Protein AF-A0A1B0AF20-F1 (afdb_monomer_lite)

Organism: Glossina pallidipes (NCBI:txid7398)

Radius of gyration: 20.75 Å; chains: 1; bounding box: 48×36×52 Å

Foldseek 3Di:
DDPDDQPPPPPDDWDADPQKTKDKDKDFPPPVVVVVVVVVVVWDFDDKDQQSTPDDPGRIITIIMDIDGNDDDPPDDDDPPDDDDDDDDD

Structure (mmCIF, N/CA/C/O backbone):
data_AF-A0A1B0AF20-F1
#
_entry.id   AF-A0A1B0AF20-F1
#
loop_
_atom_site.group_PDB
_atom_site.id
_atom_site.type_symbol
_atom_site.label_atom_id
_atom_site.label_alt_id
_atom_site.label_comp_id
_atom_site.label_asym_id
_atom_site.label_entity_id
_atom_site.label_seq_id
_atom_site.pdbx_PDB_ins_code
_atom_site.Cartn_x
_atom_site.Cartn_y
_atom_site.Cartn_z
_atom_site.occupancy
_atom_site.B_iso_or_equiv
_atom_site.auth_seq_id
_atom_site.auth_comp_id
_atom_site.auth_asym_id
_atom_site.auth_atom_id
_atom_site.pdbx_PDB_model_num
ATOM 1 N N . MET A 1 1 ? 11.673 15.667 -21.063 1.00 35.12 1 MET A N 1
ATOM 2 C CA . MET A 1 1 ? 11.117 15.955 -19.725 1.00 35.12 1 MET A CA 1
ATOM 3 C C . MET A 1 1 ? 9.606 15.894 -19.863 1.00 35.12 1 MET A C 1
ATOM 5 O O . MET A 1 1 ? 9.023 16.849 -20.347 1.00 35.12 1 MET A O 1
ATOM 9 N N . CYS A 1 2 ? 8.991 14.740 -19.600 1.00 32.78 2 CYS A N 1
ATOM 10 C CA . CYS A 1 2 ? 7.545 14.581 -19.770 1.00 32.78 2 CYS A CA 1
ATOM 11 C C . CYS A 1 2 ? 6.837 15.131 -18.532 1.00 32.78 2 CYS A C 1
ATOM 13 O O . CYS A 1 2 ? 6.814 14.493 -17.484 1.00 32.78 2 CYS A O 1
ATOM 15 N N . THR A 1 3 ? 6.314 16.343 -18.658 1.00 46.25 3 THR A N 1
ATOM 16 C CA . THR A 1 3 ? 5.486 17.025 -17.666 1.00 46.25 3 THR A CA 1
ATOM 17 C C . THR A 1 3 ? 4.041 17.008 -18.129 1.00 46.25 3 THR A C 1
ATOM 19 O O . THR A 1 3 ? 3.549 18.047 -18.534 1.00 46.25 3 THR A O 1
ATOM 22 N N .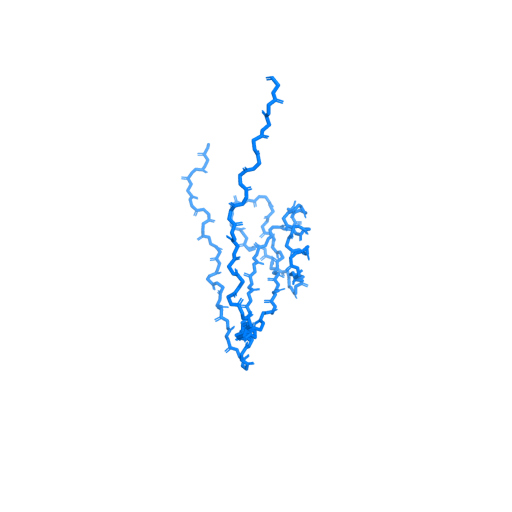 GLU A 1 4 ? 3.357 15.864 -18.076 1.00 45.56 4 GLU A N 1
ATOM 23 C CA . GLU A 1 4 ? 1.890 15.842 -18.136 1.00 45.56 4 GLU A CA 1
ATOM 24 C C . GLU A 1 4 ? 1.346 14.766 -17.185 1.00 45.56 4 GLU A C 1
ATOM 26 O O . GLU A 1 4 ? 1.524 13.566 -17.377 1.00 45.56 4 GLU A O 1
ATOM 31 N N . ASN A 1 5 ? 0.763 15.265 -16.092 1.00 47.31 5 ASN A N 1
ATOM 32 C CA . ASN A 1 5 ? -0.133 14.639 -15.119 1.00 47.31 5 ASN A CA 1
ATOM 33 C C . ASN A 1 5 ? -0.499 13.161 -15.363 1.00 47.31 5 ASN A C 1
ATOM 35 O O . ASN A 1 5 ? -1.586 12.844 -15.845 1.00 47.31 5 ASN A O 1
ATOM 39 N N . CYS A 1 6 ? 0.347 12.237 -14.899 1.00 42.22 6 CYS A N 1
ATOM 40 C CA . CYS A 1 6 ? -0.039 10.840 -14.671 1.00 42.22 6 CYS A CA 1
ATOM 41 C C . CYS A 1 6 ? -0.900 10.724 -13.400 1.00 42.22 6 CYS A C 1
ATOM 43 O O . CYS A 1 6 ? -0.552 10.036 -12.443 1.00 42.22 6 CYS A O 1
ATOM 45 N N . THR A 1 7 ? -2.035 11.421 -13.371 1.00 47.16 7 THR A N 1
ATOM 46 C CA . THR A 1 7 ? -3.081 11.236 -12.362 1.00 47.16 7 THR A CA 1
ATOM 47 C C . THR A 1 7 ? -4.164 10.358 -12.971 1.00 47.16 7 THR A C 1
ATOM 49 O O . THR A 1 7 ? -5.253 10.806 -13.298 1.00 47.16 7 THR A O 1
ATOM 52 N N . SER A 1 8 ? -3.855 9.077 -13.150 1.00 45.41 8 SER A N 1
ATOM 53 C CA . SER A 1 8 ? -4.888 8.045 -13.250 1.00 45.41 8 SER A CA 1
ATOM 54 C C . SER A 1 8 ? -4.774 7.113 -12.051 1.00 45.41 8 SER A C 1
ATOM 56 O O . SER A 1 8 ? -4.714 5.898 -12.202 1.00 45.41 8 SER A O 1
ATOM 58 N N . ALA A 1 9 ? -4.674 7.686 -10.848 1.00 51.22 9 ALA A N 1
ATOM 59 C CA . ALA A 1 9 ? -5.043 6.945 -9.658 1.00 51.22 9 ALA A CA 1
ATOM 60 C C . ALA A 1 9 ? -6.569 6.924 -9.649 1.00 51.22 9 ALA A C 1
ATOM 62 O O . ALA A 1 9 ? -7.205 7.967 -9.521 1.00 51.22 9 ALA A O 1
ATOM 63 N N . ILE A 1 10 ? -7.128 5.748 -9.892 1.00 56.72 10 ILE A N 1
ATOM 64 C CA . ILE A 1 10 ? -8.560 5.479 -9.830 1.00 56.72 10 ILE A CA 1
ATOM 65 C C . ILE A 1 10 ? -9.038 6.007 -8.471 1.00 56.72 10 ILE A C 1
ATOM 67 O O . ILE A 1 10 ? -8.429 5.668 -7.449 1.00 56.72 10 ILE A O 1
ATOM 71 N N . GLU A 1 11 ? -10.037 6.897 -8.457 1.00 58.44 11 GLU A N 1
ATOM 72 C CA . GLU A 1 11 ? -10.590 7.446 -7.215 1.00 58.44 11 GLU A CA 1
ATOM 73 C C . GLU A 1 11 ? -10.904 6.276 -6.292 1.00 58.44 11 GLU A C 1
ATOM 75 O O . GLU A 1 11 ? -11.726 5.424 -6.621 1.00 58.44 11 GLU A O 1
ATOM 80 N N . THR A 1 12 ? -10.162 6.158 -5.192 1.00 60.97 12 THR A N 1
ATOM 81 C CA . THR A 1 12 ? -10.290 4.997 -4.320 1.00 60.97 12 THR A CA 1
ATOM 82 C C . THR A 1 12 ? -11.402 5.316 -3.331 1.00 60.97 12 THR A C 1
ATOM 84 O O . THR A 1 12 ? -11.219 6.209 -2.500 1.00 60.97 12 THR A O 1
ATOM 87 N N . PRO A 1 13 ? -12.578 4.672 -3.433 1.00 65.25 13 PRO A N 1
ATOM 88 C CA . PRO A 1 13 ? -13.689 4.983 -2.552 1.00 65.25 13 PRO A CA 1
ATOM 89 C C . PRO A 1 13 ? -13.303 4.657 -1.106 1.00 65.25 13 PRO A C 1
ATOM 91 O O . PRO A 1 13 ? -12.790 3.581 -0.797 1.00 65.25 13 PRO A O 1
ATOM 94 N N . HIS A 1 14 ? -13.535 5.617 -0.215 1.00 64.44 14 HIS A N 1
AT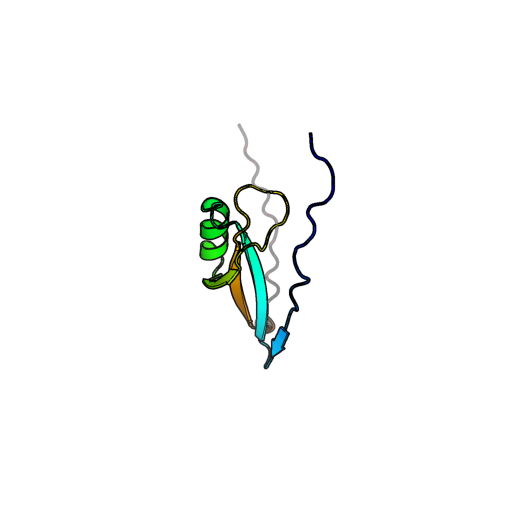OM 95 C CA . HIS A 1 14 ? -13.389 5.425 1.220 1.00 64.44 14 HIS A CA 1
ATOM 96 C C . HIS A 1 14 ? -14.708 4.902 1.780 1.00 64.44 14 HIS A C 1
ATOM 98 O O . HIS A 1 14 ? -15.713 5.611 1.771 1.00 64.44 14 HIS A O 1
ATOM 104 N N . TYR A 1 15 ? -14.701 3.669 2.281 1.00 69.69 15 TYR A N 1
ATOM 105 C CA . TYR A 1 15 ? -15.878 3.061 2.892 1.00 69.69 15 TYR A CA 1
ATOM 106 C C . TYR A 1 15 ? -15.844 3.229 4.412 1.00 69.69 15 TYR A C 1
ATOM 108 O O . TYR A 1 15 ? -14.791 3.094 5.044 1.00 69.69 15 TYR A O 1
ATOM 116 N N . ILE A 1 16 ? -17.011 3.506 4.995 1.00 74.19 16 ILE A N 1
ATOM 117 C CA . ILE A 1 16 ? -17.230 3.478 6.442 1.00 74.19 16 ILE A CA 1
ATOM 118 C C . ILE A 1 16 ? -18.320 2.444 6.723 1.00 74.19 16 ILE A C 1
ATOM 120 O O . ILE A 1 16 ? -19.446 2.598 6.253 1.00 74.19 16 ILE A O 1
ATOM 124 N N . VAL A 1 17 ? -17.994 1.397 7.482 1.00 75.25 17 VAL A N 1
ATOM 125 C CA . VAL A 1 17 ? -18.932 0.331 7.875 1.00 75.25 17 VAL A CA 1
ATOM 126 C C . VAL A 1 17 ? -18.736 0.041 9.357 1.00 75.25 17 VAL A C 1
ATOM 128 O O . VAL A 1 17 ? -17.611 -0.174 9.787 1.00 75.25 17 VAL A O 1
ATOM 131 N N . ASN A 1 18 ? -19.812 0.029 10.150 1.00 78.56 18 ASN A N 1
ATOM 132 C CA . ASN A 1 18 ? -19.768 -0.329 11.579 1.00 78.56 18 ASN A CA 1
ATOM 133 C C . ASN A 1 18 ? -18.675 0.413 12.383 1.00 78.56 18 ASN A C 1
ATOM 135 O O . ASN A 1 18 ? -17.940 -0.202 13.147 1.00 78.56 18 ASN A O 1
ATOM 139 N N . ASN A 1 19 ? -18.550 1.732 12.192 1.00 81.44 19 ASN A N 1
ATOM 140 C CA . ASN A 1 19 ? -17.517 2.580 12.813 1.00 81.44 19 ASN A CA 1
ATOM 141 C C . ASN A 1 19 ? -16.063 2.278 12.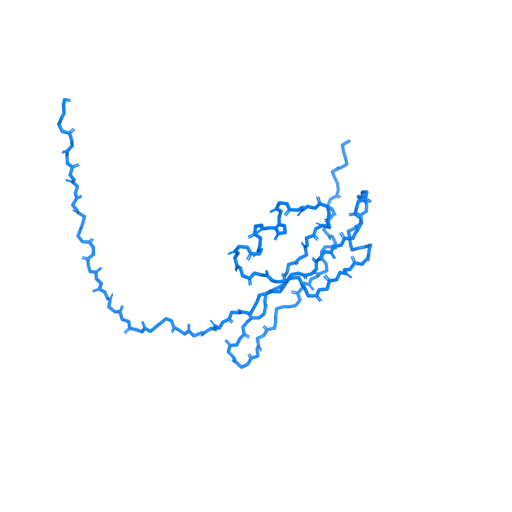386 1.00 81.44 19 ASN A C 1
ATOM 143 O O . ASN A 1 19 ? -15.124 2.850 12.936 1.00 81.44 19 ASN A O 1
ATOM 147 N N . LEU A 1 20 ? -15.854 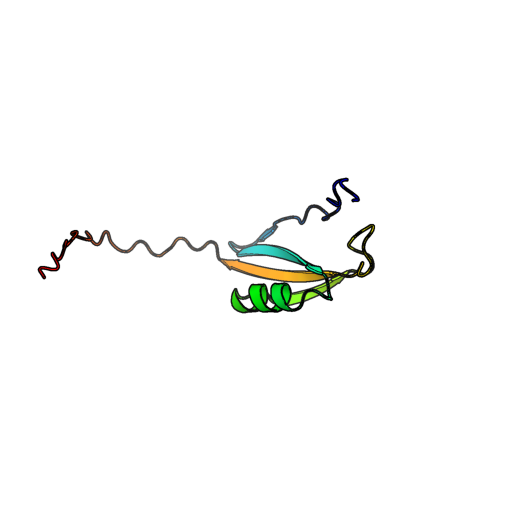1.431 11.379 1.00 82.94 20 LEU A N 1
ATOM 148 C CA . LEU A 1 20 ? -14.559 1.189 10.750 1.00 82.94 20 LEU A CA 1
ATOM 149 C C . LEU A 1 20 ? -14.445 2.029 9.478 1.00 82.94 20 LEU A C 1
ATOM 151 O O . LEU A 1 20 ? -15.347 2.021 8.645 1.00 82.94 20 LEU A O 1
ATOM 155 N N . CYS A 1 21 ? -13.337 2.747 9.320 1.00 84.19 21 CYS A N 1
ATOM 156 C CA . CYS A 1 21 ? -12.955 3.439 8.096 1.00 84.19 21 CYS A CA 1
ATOM 157 C C . CYS A 1 21 ? -11.864 2.632 7.387 1.00 84.19 21 CYS A C 1
ATOM 159 O O . CYS A 1 21 ? -10.808 2.350 7.959 1.00 84.19 21 CYS A O 1
ATOM 161 N N . TYR A 1 22 ? -12.115 2.294 6.126 1.00 86.75 22 TYR A N 1
ATOM 162 C CA . TYR A 1 22 ? -11.161 1.600 5.271 1.00 86.75 22 TYR A CA 1
ATOM 163 C C . TYR A 1 22 ? -10.356 2.615 4.460 1.00 86.75 22 TYR A C 1
ATOM 165 O O . TYR A 1 22 ? -10.903 3.518 3.813 1.00 86.75 22 TYR A O 1
ATOM 173 N N . ARG A 1 23 ? -9.028 2.502 4.519 1.00 88.38 23 ARG A N 1
ATOM 174 C CA . ARG A 1 23 ? -8.104 3.357 3.772 1.00 88.38 23 ARG A CA 1
ATOM 175 C C . ARG A 1 23 ? -7.287 2.514 2.816 1.00 88.38 23 ARG A C 1
ATOM 177 O O . ARG A 1 23 ? -6.560 1.626 3.249 1.00 88.38 23 ARG A O 1
ATOM 184 N N . TYR A 1 24 ? -7.346 2.879 1.543 1.00 91.62 24 TYR A N 1
ATOM 185 C CA . TYR A 1 24 ? -6.628 2.200 0.476 1.00 91.62 24 TYR A CA 1
ATOM 186 C C . TYR A 1 24 ? -5.520 3.083 -0.089 1.00 91.62 24 TYR A C 1
ATOM 188 O O . TYR A 1 24 ? -5.662 4.308 -0.158 1.00 91.62 24 TYR A O 1
ATOM 196 N N . ARG A 1 25 ? -4.403 2.472 -0.485 1.00 90.88 25 ARG A N 1
ATOM 197 C CA . ARG A 1 25 ? -3.289 3.139 -1.169 1.00 90.88 25 ARG A CA 1
ATOM 198 C C . ARG A 1 25 ? -2.748 2.239 -2.266 1.00 90.88 25 ARG A C 1
ATOM 200 O O . ARG A 1 25 ? -2.508 1.064 -2.031 1.00 90.88 25 ARG A O 1
ATOM 207 N N . HIS A 1 26 ? -2.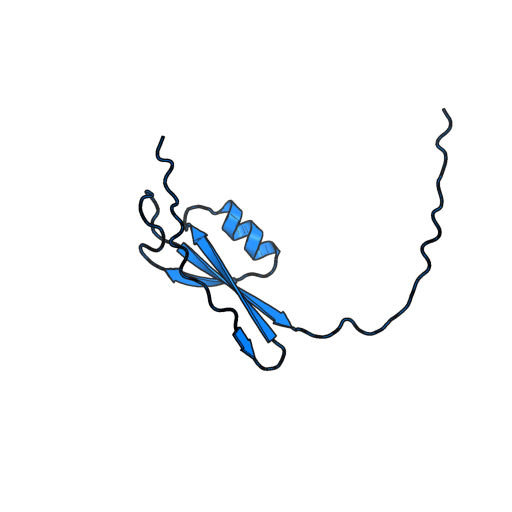495 2.817 -3.431 1.00 92.31 26 HIS A N 1
ATOM 208 C CA . HIS A 1 26 ? -1.823 2.131 -4.528 1.00 92.31 26 HIS A CA 1
ATOM 209 C C . HIS A 1 26 ? -0.337 2.487 -4.511 1.00 92.31 26 HIS A C 1
ATOM 211 O O . HIS A 1 26 ? 0.009 3.670 -4.431 1.00 92.31 26 HIS A O 1
ATOM 217 N N . VAL A 1 27 ? 0.532 1.480 -4.559 1.00 92.19 27 VAL A N 1
ATOM 218 C CA . VAL A 1 27 ? 1.994 1.643 -4.572 1.00 92.19 27 VAL A CA 1
ATOM 219 C C . VAL A 1 27 ? 2.565 0.842 -5.735 1.00 92.19 27 VAL A C 1
ATOM 221 O O . VAL A 1 27 ? 2.185 -0.306 -5.922 1.00 92.19 27 VAL A O 1
ATOM 224 N N . GLN A 1 28 ? 3.474 1.423 -6.521 1.00 91.56 28 GLN A N 1
ATOM 225 C CA . GLN A 1 28 ? 4.155 0.694 -7.600 1.00 91.56 28 GLN A CA 1
ATOM 226 C C . GLN A 1 28 ? 4.895 -0.530 -7.055 1.00 91.56 28 GLN A C 1
ATOM 228 O O . GLN A 1 28 ? 5.556 -0.438 -6.021 1.00 91.56 28 GLN A O 1
ATOM 233 N N . ILE A 1 29 ? 4.825 -1.652 -7.775 1.00 92.50 29 ILE A N 1
ATOM 234 C CA . ILE A 1 29 ? 5.440 -2.917 -7.339 1.00 92.50 29 ILE A CA 1
ATOM 235 C C . ILE A 1 29 ? 6.960 -2.824 -7.152 1.00 92.50 29 ILE A C 1
ATOM 237 O O . ILE A 1 29 ? 7.511 -3.519 -6.311 1.00 92.50 29 ILE A O 1
ATOM 241 N N . ASN A 1 30 ? 7.629 -1.945 -7.901 1.00 90.56 30 ASN A N 1
ATOM 242 C CA . ASN A 1 30 ? 9.074 -1.721 -7.821 1.00 90.56 30 ASN A CA 1
ATOM 243 C C . ASN A 1 30 ? 9.475 -0.655 -6.781 1.00 90.56 30 ASN A C 1
ATOM 245 O O . ASN A 1 30 ? 10.652 -0.315 -6.672 1.00 90.56 30 ASN A O 1
ATOM 249 N N . ASN A 1 31 ? 8.517 -0.095 -6.035 1.00 91.81 31 ASN A N 1
ATOM 250 C CA . ASN A 1 31 ? 8.782 0.867 -4.972 1.00 91.81 31 ASN A CA 1
ATOM 251 C C . ASN A 1 31 ? 8.732 0.172 -3.606 1.00 91.81 31 ASN A C 1
ATOM 253 O O . ASN A 1 31 ? 7.810 0.366 -2.802 1.00 91.81 31 ASN A O 1
ATOM 257 N N . ASP A 1 32 ? 9.750 -0.648 -3.353 1.00 92.69 32 ASP A N 1
ATOM 258 C CA . ASP A 1 32 ? 9.883 -1.412 -2.111 1.00 92.69 32 ASP A CA 1
ATOM 259 C C . ASP A 1 32 ? 9.920 -0.495 -0.883 1.00 92.69 32 ASP A C 1
ATOM 261 O O . ASP A 1 32 ? 9.256 -0.766 0.116 1.00 92.69 32 ASP A O 1
ATOM 265 N N . GLY A 1 33 ? 10.594 0.657 -0.982 1.00 96.06 33 GLY A N 1
ATOM 266 C CA . GLY A 1 33 ? 10.677 1.632 0.108 1.00 96.06 33 GLY A CA 1
ATOM 267 C C . GLY A 1 33 ? 9.313 2.189 0.528 1.00 96.06 33 GLY A C 1
ATOM 268 O O . GLY A 1 33 ? 9.021 2.279 1.722 1.00 96.06 33 GLY A O 1
ATOM 269 N N . ALA A 1 34 ? 8.441 2.518 -0.430 1.00 93.62 34 ALA A N 1
ATOM 270 C CA . ALA A 1 34 ? 7.077 2.944 -0.121 1.00 93.62 34 ALA A CA 1
ATOM 271 C C . ALA A 1 34 ? 6.248 1.794 0.464 1.00 93.62 34 ALA A C 1
ATOM 273 O O . ALA A 1 34 ? 5.514 1.997 1.433 1.00 93.62 34 ALA A O 1
ATOM 274 N N . SER A 1 35 ? 6.390 0.585 -0.081 1.00 91.81 35 SER A N 1
ATOM 275 C CA . SER A 1 35 ? 5.684 -0.599 0.415 1.00 91.81 35 SER A CA 1
ATOM 276 C C . SER A 1 35 ? 6.049 -0.904 1.872 1.00 91.81 35 SER A C 1
ATOM 278 O O . SER A 1 35 ? 5.166 -1.081 2.711 1.00 91.81 35 SER A O 1
ATOM 280 N N . GLU A 1 36 ? 7.338 -0.903 2.210 1.00 96.19 36 GLU A N 1
ATOM 281 C CA . GLU A 1 36 ? 7.818 -1.082 3.583 1.00 96.19 36 GLU A CA 1
ATOM 282 C C . GLU A 1 36 ? 7.385 0.051 4.513 1.00 96.19 36 GLU A C 1
ATOM 284 O O . GLU A 1 36 ? 7.009 -0.199 5.660 1.00 96.19 36 GLU A O 1
ATOM 289 N N . PHE A 1 37 ? 7.410 1.296 4.031 1.00 97.06 37 PHE A N 1
ATOM 290 C CA . PHE A 1 37 ? 6.934 2.443 4.795 1.00 97.06 37 PHE A CA 1
ATOM 291 C C . PHE A 1 37 ? 5.476 2.247 5.215 1.00 97.06 37 PHE A C 1
ATOM 293 O O . PHE A 1 37 ? 5.177 2.318 6.404 1.00 97.06 37 PHE A O 1
ATOM 300 N N . TYR A 1 38 ? 4.571 1.931 4.285 1.00 95.62 38 TYR A N 1
ATOM 301 C CA . TYR A 1 38 ? 3.155 1.753 4.621 1.00 95.62 38 TYR A CA 1
ATOM 302 C C . TYR A 1 38 ? 2.902 0.528 5.501 1.00 95.62 38 TYR A C 1
ATOM 304 O O . TYR A 1 38 ? 2.094 0.619 6.429 1.00 95.62 38 TYR A O 1
ATOM 312 N N . LYS A 1 39 ? 3.648 -0.566 5.304 1.00 94.75 39 LYS A N 1
ATOM 313 C CA . LYS A 1 39 ? 3.605 -1.732 6.201 1.00 94.75 39 LYS A CA 1
ATOM 314 C C . LYS A 1 39 ? 3.913 -1.358 7.652 1.00 94.75 39 LYS A C 1
ATOM 316 O O . LYS A 1 39 ? 3.194 -1.777 8.553 1.00 94.75 39 LYS A O 1
ATOM 321 N N . LYS A 1 40 ? 4.900 -0.482 7.895 1.00 96.75 40 LYS A N 1
ATOM 322 C CA . LYS A 1 40 ? 5.212 0.025 9.251 1.00 96.75 40 LYS A CA 1
ATOM 323 C C . LYS A 1 40 ? 4.052 0.793 9.891 1.00 96.75 40 LYS A C 1
ATOM 325 O O . LYS A 1 40 ? 3.936 0.809 11.111 1.00 96.75 40 LYS A O 1
ATOM 330 N N . PHE A 1 41 ? 3.178 1.402 9.090 1.00 94.81 41 PHE A N 1
ATOM 331 C CA . PHE A 1 41 ? 1.971 2.081 9.570 1.00 94.81 41 PHE A CA 1
ATOM 332 C C . PHE A 1 41 ? 0.743 1.165 9.637 1.00 94.81 41 PHE A C 1
ATOM 334 O O . PHE A 1 41 ? -0.367 1.672 9.818 1.00 94.81 41 PHE A O 1
ATOM 341 N N . GLY A 1 42 ? 0.916 -0.154 9.525 1.00 95.31 42 GLY A N 1
ATOM 342 C CA . GLY A 1 42 ? -0.163 -1.136 9.634 1.00 95.31 42 GLY A CA 1
ATOM 343 C C . GLY A 1 42 ? -1.040 -1.223 8.388 1.00 95.31 42 GLY A C 1
ATOM 344 O O . GLY A 1 42 ? -2.229 -1.491 8.513 1.00 95.31 42 GLY A O 1
ATOM 345 N N . PHE A 1 43 ? -0.486 -0.919 7.213 1.00 96.25 43 PHE A N 1
ATOM 346 C CA . PHE A 1 43 ? -1.114 -1.283 5.948 1.00 96.25 43 PHE A CA 1
ATOM 347 C C . PHE A 1 43 ? -0.658 -2.672 5.505 1.00 96.25 43 PHE A C 1
ATOM 349 O O . PHE A 1 43 ? 0.519 -3.014 5.625 1.00 96.25 43 PHE A O 1
ATOM 356 N N . GLU A 1 44 ? -1.565 -3.426 4.903 1.00 96.50 44 GLU A N 1
ATOM 357 C CA . GLU A 1 44 ? -1.301 -4.758 4.364 1.00 96.50 44 GLU A CA 1
ATOM 358 C C . GLU A 1 44 ? -1.580 -4.782 2.863 1.00 96.50 44 GLU A C 1
ATOM 360 O O . GLU A 1 44 ? -2.460 -4.071 2.387 1.00 96.50 44 GLU A O 1
ATOM 365 N N . ILE A 1 45 ? -0.813 -5.566 2.099 1.00 95.62 45 ILE A N 1
ATOM 366 C CA . ILE A 1 45 ? -1.067 -5.740 0.662 1.00 95.62 45 ILE A CA 1
ATOM 367 C C . ILE A 1 45 ? -2.223 -6.726 0.515 1.00 95.62 45 ILE A C 1
ATOM 369 O O . ILE A 1 45 ? -2.093 -7.877 0.926 1.00 95.62 45 ILE A O 1
ATOM 373 N N . VAL A 1 46 ? -3.318 -6.282 -0.094 1.00 95.88 46 VAL A N 1
ATOM 374 C CA . VAL A 1 46 ? -4.540 -7.086 -0.270 1.00 95.88 46 VAL A CA 1
ATOM 375 C C . VAL A 1 46 ? -4.784 -7.486 -1.719 1.00 95.88 46 VAL A C 1
ATOM 377 O O . VAL A 1 46 ? -5.450 -8.482 -1.984 1.00 95.88 46 VAL A O 1
ATOM 380 N N . GLU A 1 47 ? -4.215 -6.746 -2.669 1.00 94.38 47 GLU A N 1
ATOM 381 C CA . GLU A 1 47 ? -4.396 -7.009 -4.094 1.00 94.38 47 GLU A CA 1
ATOM 382 C C . GLU A 1 47 ? -3.186 -6.521 -4.903 1.00 94.38 47 GLU A C 1
ATOM 384 O O . GLU A 1 47 ? -2.358 -5.735 -4.434 1.00 94.38 47 GLU A O 1
ATOM 389 N N . THR A 1 48 ? -3.077 -6.987 -6.145 1.00 94.19 48 THR A N 1
ATOM 390 C CA . THR A 1 48 ? -2.145 -6.457 -7.143 1.00 94.19 48 THR A CA 1
ATOM 391 C C . THR A 1 48 ? -2.918 -6.124 -8.410 1.00 94.19 48 THR A C 1
ATOM 393 O O . THR A 1 48 ? -3.503 -7.008 -9.032 1.00 94.19 48 THR A O 1
ATOM 396 N N . HIS A 1 49 ? -2.893 -4.861 -8.824 1.00 92.38 49 HIS A N 1
ATOM 397 C CA . HIS A 1 49 ? -3.476 -4.416 -10.085 1.00 92.38 49 HIS A CA 1
ATOM 398 C C . HIS A 1 49 ? -2.413 -4.404 -11.172 1.00 92.38 49 HIS A C 1
ATOM 400 O O . HIS A 1 49 ? -1.377 -3.747 -11.049 1.00 92.38 49 HIS A O 1
ATOM 406 N N . LYS A 1 50 ? -2.686 -5.133 -12.253 1.00 90.50 50 LYS A N 1
ATOM 407 C CA . LYS A 1 50 ? -1.839 -5.137 -13.444 1.00 90.50 50 LYS A CA 1
ATOM 408 C C . LYS A 1 50 ? -2.101 -3.901 -14.286 1.00 90.50 50 LYS A C 1
ATOM 410 O O . LYS A 1 50 ? -3.255 -3.526 -14.475 1.00 90.50 50 LYS A O 1
ATOM 415 N N . HIS A 1 51 ? -1.043 -3.305 -14.824 1.00 87.44 51 HIS A N 1
ATOM 416 C CA . HIS A 1 51 ? -1.139 -2.125 -15.687 1.00 87.44 51 HIS A CA 1
ATOM 417 C C . HIS A 1 51 ? -1.905 -0.930 -15.081 1.00 87.44 51 HIS A C 1
ATOM 419 O O . HIS A 1 51 ? -2.550 -0.160 -15.795 1.00 87.44 51 HIS A O 1
ATOM 425 N N . TYR A 1 52 ? -1.841 -0.783 -13.757 1.00 86.38 52 TYR A N 1
ATOM 426 C CA . TYR A 1 52 ? -2.484 0.278 -12.988 1.00 86.38 52 TYR A CA 1
ATOM 427 C C . TYR A 1 52 ? -1.984 1.683 -13.366 1.00 86.38 52 TYR A C 1
ATOM 429 O O . TYR A 1 52 ? -2.777 2.590 -13.623 1.00 86.38 52 TYR A O 1
ATOM 437 N N . TYR A 1 53 ? -0.666 1.880 -13.420 1.00 82.75 53 TYR A N 1
ATOM 438 C CA . TYR A 1 53 ? -0.073 3.152 -13.819 1.00 82.75 53 TYR A CA 1
ATOM 439 C C . TYR A 1 53 ? 0.115 3.207 -15.329 1.00 82.75 53 TYR A C 1
ATOM 441 O O . TYR A 1 53 ? 0.672 2.297 -15.943 1.00 82.75 53 TYR A O 1
ATOM 449 N N . LYS A 1 54 ? -0.309 4.318 -15.929 1.00 79.69 54 LYS A N 1
ATOM 450 C CA . LYS A 1 54 ? -0.090 4.592 -17.349 1.00 79.69 54 LYS A CA 1
ATOM 451 C C . LYS A 1 54 ? 1.265 5.278 -17.541 1.00 79.69 54 LYS A C 1
ATOM 453 O O . LYS A 1 54 ? 1.674 6.086 -16.713 1.00 79.69 54 LYS A O 1
ATOM 458 N N . CYS A 1 55 ? 1.923 4.977 -18.660 1.00 76.88 55 CYS A N 1
ATOM 459 C CA . CYS A 1 55 ? 3.081 5.720 -19.174 1.00 76.88 55 CYS A CA 1
ATOM 460 C C . CYS A 1 55 ? 4.405 5.609 -18.381 1.00 76.88 55 CYS A C 1
ATOM 462 O O . CYS A 1 55 ? 5.283 6.449 -18.570 1.00 76.88 55 CYS A O 1
ATOM 464 N N . ILE A 1 56 ? 4.590 4.579 -17.547 1.00 75.19 56 ILE A N 1
ATOM 465 C CA . ILE A 1 56 ? 5.866 4.279 -16.863 1.00 75.19 56 ILE A CA 1
ATOM 466 C C . ILE A 1 56 ? 6.269 2.807 -17.056 1.00 75.19 56 ILE A C 1
ATOM 468 O O . ILE A 1 56 ? 5.403 1.977 -17.318 1.00 75.19 56 ILE A O 1
ATOM 472 N N . GLU A 1 57 ? 7.563 2.475 -16.926 1.00 66.81 57 GLU A N 1
ATOM 473 C CA . GLU A 1 57 ? 8.083 1.110 -17.171 1.00 66.81 57 GLU A CA 1
ATOM 474 C C . GLU A 1 57 ? 7.438 0.043 -16.272 1.00 66.81 57 GLU A C 1
ATOM 476 O O . GLU A 1 57 ? 7.150 -1.057 -16.738 1.00 66.81 57 GLU A O 1
ATOM 481 N N . SER A 1 58 ? 7.160 0.371 -15.004 1.00 68.25 58 SER A N 1
ATOM 482 C CA . SER A 1 58 ? 6.432 -0.511 -14.088 1.00 68.25 58 SER A CA 1
ATOM 483 C C . SER A 1 58 ? 4.983 -0.069 -13.974 1.00 68.25 58 SER A C 1
ATOM 485 O O . SER A 1 58 ? 4.643 0.828 -13.204 1.00 68.25 58 SER A O 1
ATOM 487 N N . THR A 1 59 ? 4.119 -0.720 -14.736 1.00 82.38 59 THR A N 1
ATOM 488 C CA . THR A 1 59 ? 2.699 -0.370 -14.769 1.00 82.38 59 THR A CA 1
ATOM 489 C C . THR A 1 59 ? 1.907 -1.018 -13.623 1.00 82.38 59 THR A C 1
ATOM 491 O O . THR A 1 59 ? 0.827 -0.545 -13.294 1.00 82.38 59 THR A O 1
ATOM 494 N N . ASP A 1 60 ? 2.442 -2.039 -12.949 1.00 90.31 60 ASP A N 1
ATOM 495 C CA . ASP A 1 60 ? 1.746 -2.765 -11.878 1.00 90.31 60 ASP A CA 1
ATOM 496 C C . ASP A 1 60 ? 1.774 -2.033 -10.521 1.00 90.31 60 ASP A C 1
ATOM 498 O O . ASP A 1 60 ? 2.759 -1.377 -10.162 1.00 90.31 60 ASP A O 1
ATOM 502 N N . ALA A 1 61 ? 0.707 -2.201 -9.732 1.00 92.31 61 ALA A N 1
ATOM 503 C CA . ALA A 1 61 ? 0.571 -1.630 -8.394 1.00 92.31 61 ALA A CA 1
ATOM 504 C C . ALA A 1 61 ? 0.102 -2.660 -7.360 1.00 92.31 61 ALA A C 1
ATOM 506 O O . ALA A 1 61 ? -0.778 -3.474 -7.632 1.00 92.31 61 ALA A O 1
ATOM 507 N N . PHE A 1 62 ? 0.625 -2.567 -6.142 1.00 94.38 62 PHE A N 1
ATOM 508 C CA . PHE A 1 62 ? 0.020 -3.158 -4.958 1.00 94.38 62 PHE A CA 1
ATOM 509 C C . PHE A 1 62 ? -1.118 -2.277 -4.451 1.00 94.38 62 PHE A C 1
ATOM 511 O O . PHE A 1 62 ? -0.950 -1.061 -4.325 1.00 94.38 62 PHE A O 1
ATOM 518 N N . VAL A 1 63 ? -2.241 -2.899 -4.100 1.00 94.25 63 VAL A N 1
ATOM 519 C CA . VAL A 1 63 ? -3.299 -2.275 -3.303 1.00 94.25 63 VAL A CA 1
ATOM 520 C C . VAL A 1 63 ? -3.012 -2.584 -1.844 1.00 94.25 63 VAL A C 1
ATOM 522 O O . VAL A 1 63 ? -2.947 -3.747 -1.443 1.00 94.25 63 VAL A O 1
ATOM 525 N N . LEU A 1 64 ? -2.814 -1.533 -1.060 1.00 95.06 64 LEU A N 1
ATOM 526 C CA . LEU A 1 64 ? -2.598 -1.607 0.372 1.00 95.06 64 LEU A CA 1
ATOM 527 C C . LEU A 1 64 ? -3.858 -1.159 1.104 1.00 95.06 64 LEU A C 1
ATOM 529 O O . LEU A 1 64 ? -4.391 -0.095 0.795 1.00 95.06 64 LEU A O 1
ATOM 533 N N . GLU A 1 65 ? -4.285 -1.918 2.105 1.00 94.50 65 GLU A N 1
ATOM 534 C CA . GLU A 1 65 ? -5.446 -1.625 2.942 1.00 94.50 65 GLU A CA 1
ATOM 535 C C . GLU A 1 65 ? -5.030 -1.411 4.398 1.00 94.50 65 GLU A C 1
ATOM 537 O O . GLU A 1 65 ? -4.155 -2.096 4.926 1.00 94.50 65 GLU A O 1
ATOM 542 N N . LYS A 1 66 ? -5.681 -0.453 5.057 1.00 92.75 66 LYS A N 1
ATOM 543 C CA . LYS A 1 66 ? -5.681 -0.320 6.511 1.00 92.75 66 LYS A CA 1
ATOM 544 C C . LYS A 1 66 ? -7.093 -0.044 7.006 1.00 92.75 66 LYS A C 1
ATOM 546 O O . LYS A 1 66 ? -7.731 0.915 6.566 1.00 92.75 66 LYS A O 1
ATOM 551 N N . THR A 1 67 ? -7.523 -0.824 7.989 1.00 91.50 67 THR A N 1
ATOM 552 C CA . THR A 1 67 ? -8.764 -0.586 8.730 1.00 91.50 67 THR A CA 1
ATOM 553 C C . THR A 1 67 ? -8.463 0.277 9.952 1.00 91.50 67 THR A C 1
ATOM 555 O O . THR A 1 67 ? -7.563 -0.038 10.731 1.00 91.50 67 THR A O 1
ATOM 558 N N . VAL A 1 68 ? -9.188 1.383 10.130 1.00 88.38 68 VAL A N 1
ATOM 559 C CA . VAL A 1 68 ? -9.104 2.217 11.338 1.00 88.38 68 VAL A CA 1
ATOM 560 C C . VAL A 1 68 ? -10.465 2.312 12.008 1.00 88.38 68 VAL A C 1
ATOM 562 O O . VAL A 1 68 ? -11.466 2.586 11.357 1.00 88.38 68 VAL A O 1
ATOM 565 N N . THR A 1 69 ? -10.510 2.102 13.317 1.00 86.12 69 THR A N 1
ATOM 566 C CA . THR A 1 69 ? -11.720 2.307 14.112 1.00 86.12 69 THR A CA 1
ATOM 567 C C . THR A 1 69 ? -11.898 3.795 14.388 1.00 86.12 69 THR A C 1
ATOM 569 O O . THR A 1 69 ? -10.966 4.454 14.851 1.00 86.12 69 THR A O 1
ATOM 572 N N . ASN A 1 70 ? -13.089 4.332 14.158 1.00 72.56 70 ASN A N 1
ATOM 573 C CA . ASN A 1 70 ? -13.440 5.705 14.501 1.00 72.56 70 ASN A CA 1
ATOM 574 C C . ASN A 1 70 ? -13.963 5.791 15.948 1.00 72.56 70 ASN A C 1
ATOM 576 O O . ASN A 1 70 ? -14.942 6.479 16.242 1.00 72.56 70 ASN A O 1
ATOM 580 N N . GLU A 1 71 ? -13.334 5.042 16.858 1.00 72.31 71 GLU A N 1
ATOM 581 C CA . GLU A 1 71 ? -13.578 5.204 18.287 1.00 72.31 71 GLU A CA 1
ATOM 582 C C . GLU A 1 71 ? -13.116 6.608 18.672 1.00 72.31 71 GLU A C 1
ATOM 584 O O . GLU A 1 71 ? -11.986 7.013 18.374 1.00 72.31 71 GLU A O 1
ATOM 589 N N . LYS A 1 72 ? -13.993 7.373 19.326 1.00 60.81 72 LYS A N 1
ATOM 590 C CA . LYS A 1 72 ? -13.565 8.617 19.964 1.00 60.81 72 LYS A CA 1
ATOM 591 C C . LYS A 1 72 ? -12.477 8.240 20.974 1.00 60.81 72 LYS A C 1
ATOM 593 O O . LYS A 1 72 ? -12.672 7.257 21.694 1.00 60.81 72 LYS A O 1
ATOM 598 N N . PRO A 1 73 ? -11.344 8.964 21.033 1.00 59.50 73 PRO A N 1
ATOM 599 C CA . PRO A 1 73 ? -10.385 8.731 22.099 1.00 59.50 73 PRO A CA 1
ATOM 600 C C . PRO A 1 73 ? -11.141 8.805 23.433 1.00 59.50 73 PRO A C 1
ATOM 602 O O . PRO A 1 73 ? -12.023 9.658 23.566 1.00 59.50 73 PRO A O 1
ATOM 605 N N . PRO A 1 74 ? -10.877 7.890 24.380 1.00 58.22 74 PRO A N 1
ATOM 606 C CA . PRO A 1 74 ? -11.563 7.916 25.660 1.00 58.22 74 PRO A CA 1
ATOM 607 C C . PRO A 1 74 ? -11.352 9.297 26.288 1.00 58.22 74 PRO A C 1
ATOM 609 O O . PRO A 1 74 ? -10.214 9.763 26.368 1.00 58.22 74 PRO A O 1
ATOM 612 N N . ASP A 1 75 ? -12.450 9.959 26.661 1.00 62.59 75 ASP A N 1
ATOM 613 C CA . ASP A 1 75 ? -12.477 11.272 27.312 1.00 62.59 75 ASP A CA 1
ATOM 614 C C . ASP A 1 75 ? -11.656 11.222 28.611 1.00 62.59 75 ASP A C 1
ATOM 616 O O . ASP A 1 75 ? -12.188 10.988 29.694 1.00 62.59 75 ASP A O 1
ATOM 620 N N . HIS A 1 76 ? -10.340 11.428 28.528 1.00 56.88 76 HIS A N 1
ATOM 621 C CA . HIS A 1 76 ? -9.484 11.535 29.700 1.00 56.88 76 HIS A CA 1
ATOM 622 C C . HIS A 1 76 ? -8.454 12.662 29.568 1.00 56.88 76 HIS A C 1
ATOM 624 O O . HIS A 1 76 ? -7.387 12.522 28.981 1.00 56.88 76 HIS A O 1
ATOM 630 N N . ALA A 1 77 ? -8.824 13.740 30.264 1.00 46.34 77 ALA A N 1
ATOM 631 C CA . ALA A 1 77 ? -7.996 14.652 31.044 1.00 46.34 77 ALA A CA 1
ATOM 632 C C . ALA A 1 77 ? -7.137 15.689 30.300 1.00 46.34 77 ALA A C 1
ATOM 634 O O . ALA A 1 77 ? -6.065 15.419 29.770 1.00 46.34 77 ALA A O 1
ATOM 635 N N . HIS A 1 78 ? -7.566 16.946 30.446 1.00 49.38 78 HIS A N 1
ATOM 636 C CA . HIS A 1 78 ? -6.678 18.102 30.502 1.00 49.38 78 HIS A CA 1
ATOM 637 C C . HIS A 1 78 ? -5.539 17.834 31.504 1.00 49.38 78 HIS A C 1
ATOM 639 O O . HIS A 1 78 ? -5.723 17.988 32.710 1.00 49.38 78 HIS A O 1
ATOM 645 N N . SER A 1 79 ? -4.350 17.470 31.025 1.00 50.91 79 SER A N 1
ATOM 646 C CA . SER A 1 79 ? -3.118 17.711 31.774 1.00 50.91 79 SER A CA 1
ATOM 647 C C . SER A 1 79 ? -2.544 19.044 31.306 1.00 50.91 79 SER A C 1
ATOM 649 O O . SER A 1 79 ? -2.048 19.159 30.184 1.00 50.91 79 SER A O 1
ATOM 651 N N . ASN A 1 80 ? -2.630 20.054 32.170 1.00 45.69 80 ASN A N 1
ATOM 652 C CA . ASN A 1 80 ? -1.924 21.319 32.015 1.00 45.69 80 ASN A CA 1
ATOM 653 C C . ASN A 1 80 ? -0.412 21.047 31.944 1.00 45.69 80 ASN A C 1
ATOM 655 O O . ASN A 1 80 ? 0.234 20.831 32.966 1.00 45.69 80 ASN A O 1
ATOM 659 N N . GLY A 1 81 ? 0.150 21.060 30.736 1.00 40.47 81 GLY A N 1
ATOM 660 C CA . GLY A 1 81 ? 1.592 21.093 30.520 1.00 40.47 81 GLY A CA 1
ATOM 661 C C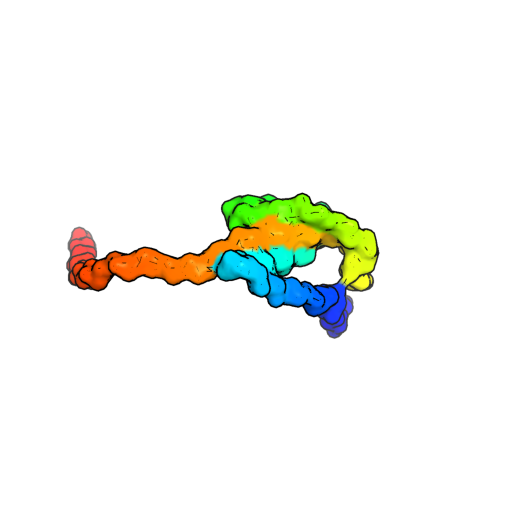 . GLY A 1 81 ? 2.113 22.502 30.778 1.00 40.47 81 GLY A C 1
ATOM 662 O O . GLY A 1 81 ? 2.137 23.334 29.875 1.00 40.47 81 GLY A O 1
ATOM 663 N N . HIS A 1 82 ? 2.488 22.775 32.025 1.00 40.22 82 HIS A N 1
ATOM 664 C CA . HIS A 1 82 ? 3.282 23.938 32.396 1.00 40.22 82 HIS A CA 1
ATOM 665 C C . HIS A 1 82 ? 4.621 23.880 31.645 1.00 40.22 82 HIS A C 1
ATOM 667 O O . HIS A 1 82 ? 5.337 22.882 31.695 1.00 40.22 82 HIS A O 1
ATOM 673 N N . THR A 1 83 ? 4.940 24.937 30.903 1.00 44.34 83 THR A N 1
ATOM 674 C CA . THR A 1 83 ? 6.237 25.125 30.255 1.00 44.34 83 THR A CA 1
ATOM 675 C C . THR A 1 83 ? 7.309 25.378 31.313 1.00 44.34 83 THR A C 1
ATOM 677 O O . THR A 1 83 ? 7.385 26.484 31.846 1.00 44.34 83 THR A O 1
ATOM 680 N N . GLU A 1 84 ? 8.178 24.406 31.572 1.00 46.28 84 GLU A N 1
ATOM 681 C CA . GLU A 1 84 ? 9.465 24.668 32.219 1.00 46.28 84 GLU A CA 1
ATOM 682 C C . GLU A 1 84 ? 10.518 24.950 31.144 1.00 46.28 84 GLU A C 1
ATOM 684 O O . GLU A 1 84 ? 11.019 24.070 30.444 1.00 46.28 84 GLU A O 1
ATOM 689 N N . LYS A 1 85 ? 10.828 26.239 30.991 1.00 44.53 85 LYS A N 1
ATOM 690 C CA . LYS A 1 85 ? 11.971 26.735 30.231 1.00 44.53 85 LYS A CA 1
ATOM 691 C C . LYS A 1 85 ? 13.212 26.566 31.113 1.00 44.53 85 LYS A C 1
ATOM 693 O O . LYS A 1 85 ? 13.461 27.402 31.974 1.00 44.53 85 LYS A O 1
ATOM 698 N N . ALA A 1 86 ? 13.983 25.499 30.913 1.00 51.41 86 ALA A N 1
ATOM 699 C CA . ALA A 1 86 ? 15.285 25.352 31.559 1.00 51.41 86 ALA A CA 1
ATOM 700 C C . ALA A 1 86 ? 16.379 26.029 30.717 1.00 51.41 86 ALA A C 1
ATOM 702 O O . ALA A 1 86 ? 16.742 25.601 29.622 1.00 51.41 86 ALA A O 1
ATOM 703 N N . GLU A 1 87 ? 16.856 27.133 31.271 1.00 46.53 87 GLU A N 1
ATOM 704 C CA . GLU A 1 87 ? 18.023 27.929 30.917 1.00 46.53 87 GLU A CA 1
ATOM 705 C C . GLU A 1 87 ? 19.305 27.069 30.959 1.00 46.53 87 GLU A C 1
ATOM 707 O O . GLU A 1 87 ? 19.613 26.462 31.984 1.00 46.53 87 GLU A O 1
ATOM 712 N N . LYS A 1 88 ? 20.082 27.011 29.864 1.00 52.44 88 LYS A N 1
ATOM 713 C CA . LYS A 1 88 ? 21.452 26.470 29.889 1.00 52.44 88 LYS A CA 1
ATOM 714 C C . LYS A 1 88 ? 22.453 27.618 29.830 1.00 52.44 88 LYS A C 1
ATOM 716 O O . LYS A 1 88 ? 22.746 28.156 28.768 1.00 52.44 88 LYS A O 1
ATOM 721 N N . LYS A 1 89 ? 22.973 27.945 31.009 1.00 44.28 89 LYS A N 1
ATOM 722 C CA . LYS A 1 89 ? 24.160 28.761 31.257 1.00 44.28 89 LYS A CA 1
ATOM 723 C C . LYS A 1 89 ? 25.417 28.003 30.811 1.00 44.28 89 LYS A C 1
ATOM 725 O O . LYS A 1 89 ? 25.666 26.901 31.301 1.00 44.28 89 LYS A O 1
ATOM 730 N N . THR A 1 90 ? 26.216 28.589 29.926 1.00 44.38 90 THR A N 1
ATOM 731 C CA . THR A 1 90 ? 27.683 28.436 29.857 1.00 44.38 90 THR A CA 1
ATOM 732 C C . THR A 1 90 ? 28.241 29.682 29.195 1.00 44.38 90 THR A C 1
ATOM 734 O O . THR A 1 90 ? 27.710 30.042 28.123 1.00 44.38 90 THR A O 1
#

pLDDT: mean 74.1, std 20.22, range [32.78, 97.06]

InterPro domains:
  IPR016181 Acyl-CoA N-acyltransferase [SSF55729] (20-67)

Secondary structure (DSSP, 8-state):
---S-----------EETTEEEEEEEEETT-HHHHHHHHHTT-EEEEEETT-SSSSS---EEEEEEEEE-PPPP----------------

Sequence (90 aa):
MCTENCTSAIETPHYIVNNLCYRYRHVQINNDGASEFYKKFGFEIVETHKHYYKCIESTDAFVLEKTVTNEKPPDHAHSNGHTEKAEKKT